Protein AF-A0A432HTH6-F1 (afdb_monomer_lite)

Radius of gyration: 14.53 Å; chains: 1; bounding box: 34×24×44 Å

Structure (mmCIF, N/CA/C/O backbone):
data_AF-A0A432HTH6-F1
#
_entry.id   AF-A0A432HTH6-F1
#
loop_
_atom_site.group_PDB
_atom_site.id
_atom_site.type_symbol
_atom_site.label_atom_id
_atom_site.label_alt_id
_atom_site.label_comp_id
_atom_site.label_asym_id
_atom_site.label_entity_id
_atom_site.label_seq_id
_atom_site.pdbx_PDB_ins_code
_atom_site.Cartn_x
_atom_site.Cartn_y
_atom_site.Cartn_z
_atom_site.occupancy
_atom_site.B_iso_or_equiv
_atom_site.auth_seq_id
_atom_site.auth_comp_id
_atom_site.auth_asym_id
_atom_site.auth_atom_id
_atom_site.pdbx_PDB_model_num
ATOM 1 N N . MET A 1 1 ? -17.160 -7.108 2.026 1.00 62.22 1 MET A N 1
ATOM 2 C CA . MET A 1 1 ? -16.732 -7.902 3.206 1.00 62.22 1 MET A CA 1
ATOM 3 C C . MET A 1 1 ? -16.650 -6.993 4.433 1.00 62.22 1 MET A C 1
ATOM 5 O O . MET A 1 1 ? -16.693 -5.783 4.264 1.00 62.22 1 MET A O 1
ATOM 9 N N . VAL A 1 2 ? -16.545 -7.534 5.656 1.00 72.56 2 VAL A N 1
ATOM 10 C CA . VAL A 1 2 ? -16.495 -6.734 6.908 1.00 72.56 2 VAL A CA 1
ATOM 11 C C . VAL A 1 2 ? -15.362 -5.695 6.892 1.00 72.56 2 VAL A C 1
ATOM 13 O O . VAL A 1 2 ? -15.572 -4.556 7.295 1.00 72.56 2 VAL A O 1
ATOM 16 N N . LEU A 1 3 ? -14.195 -6.055 6.345 1.00 67.88 3 LEU A N 1
ATOM 17 C CA . LEU A 1 3 ? -13.039 -5.159 6.205 1.00 67.88 3 LEU A CA 1
ATOM 18 C C . LEU A 1 3 ? -13.311 -3.953 5.290 1.00 67.88 3 LEU A C 1
ATOM 20 O O . LEU A 1 3 ? -12.881 -2.846 5.603 1.00 67.88 3 LEU A O 1
ATOM 24 N N . ASP A 1 4 ? -14.069 -4.136 4.205 1.00 66.12 4 ASP A N 1
ATOM 25 C CA . ASP A 1 4 ? -14.401 -3.037 3.286 1.00 66.12 4 ASP A CA 1
ATOM 26 C C . ASP A 1 4 ? -15.312 -2.001 3.958 1.00 66.12 4 ASP A C 1
ATOM 28 O O . ASP A 1 4 ? -15.186 -0.802 3.717 1.00 66.12 4 ASP A O 1
ATOM 32 N N . GLU A 1 5 ? -16.218 -2.454 4.832 1.00 72.00 5 GLU A N 1
ATOM 33 C CA . GLU A 1 5 ? -17.122 -1.564 5.565 1.00 72.00 5 GLU A CA 1
ATOM 34 C C . GLU A 1 5 ? -16.383 -0.776 6.655 1.00 72.00 5 GLU A C 1
ATOM 36 O O . GLU A 1 5 ? -16.685 0.400 6.857 1.00 72.00 5 GLU A O 1
ATOM 41 N N . VAL A 1 6 ? -15.376 -1.370 7.307 1.00 68.06 6 VAL A N 1
ATOM 42 C CA . VAL A 1 6 ? -14.477 -0.650 8.230 1.00 68.06 6 VAL A CA 1
ATOM 43 C C . VAL A 1 6 ? -13.680 0.410 7.471 1.00 68.06 6 VAL A C 1
ATOM 45 O O . VAL A 1 6 ? -13.676 1.573 7.872 1.00 68.06 6 VAL A O 1
ATOM 48 N N . ALA A 1 7 ? -13.093 0.046 6.326 1.00 65.00 7 ALA A N 1
ATOM 49 C CA . ALA A 1 7 ? -12.349 0.985 5.492 1.00 65.00 7 ALA A CA 1
ATOM 50 C C . ALA A 1 7 ? -13.214 2.153 4.995 1.00 65.00 7 ALA A C 1
ATOM 52 O O . ALA A 1 7 ? -12.747 3.288 4.930 1.00 65.00 7 ALA A O 1
ATOM 53 N N . ARG A 1 8 ? -14.490 1.898 4.684 1.00 69.25 8 ARG A N 1
ATOM 54 C CA . ARG A 1 8 ? -15.444 2.934 4.276 1.00 69.25 8 ARG A CA 1
ATOM 55 C C . ARG A 1 8 ? -15.850 3.848 5.434 1.00 69.25 8 ARG A C 1
ATOM 57 O O . ARG A 1 8 ? -15.874 5.060 5.253 1.00 69.25 8 ARG A O 1
ATOM 64 N N . ARG A 1 9 ? -16.181 3.287 6.603 1.00 70.75 9 ARG A N 1
ATOM 65 C CA . ARG A 1 9 ? -16.640 4.058 7.775 1.00 70.75 9 ARG A CA 1
ATOM 66 C C . ARG A 1 9 ? -15.552 4.939 8.373 1.00 70.75 9 ARG A C 1
ATOM 68 O O . ARG A 1 9 ? -15.850 6.038 8.820 1.00 70.75 9 ARG A O 1
ATOM 75 N N . GLU A 1 10 ? -14.313 4.469 8.350 1.00 68.00 10 GLU A N 1
ATOM 76 C CA . GLU A 1 10 ? -13.165 5.173 8.932 1.00 68.00 10 GLU A CA 1
ATOM 77 C C . GLU A 1 10 ? -12.399 5.995 7.880 1.00 68.00 10 GLU A C 1
ATOM 79 O O . GLU A 1 10 ? -11.336 6.534 8.165 1.00 68.00 10 GLU A O 1
ATOM 84 N N . SER A 1 11 ? -12.939 6.118 6.657 1.00 69.12 11 SER A N 1
ATOM 85 C CA . SER A 1 11 ? -12.321 6.853 5.542 1.00 69.12 11 SER A CA 1
ATOM 86 C C . SER A 1 11 ? -10.874 6.429 5.265 1.00 69.12 11 SER A C 1
ATOM 88 O O . SER A 1 11 ? -10.019 7.253 4.952 1.00 69.12 11 SER A O 1
ATOM 90 N N . LEU A 1 12 ? -10.598 5.124 5.348 1.00 68.50 12 LEU A N 1
ATOM 91 C CA . LEU A 1 12 ? -9.313 4.553 4.956 1.00 68.50 12 LEU A CA 1
ATOM 92 C C . LEU A 1 12 ? -9.221 4.577 3.423 1.00 68.50 12 LEU A C 1
ATOM 94 O O . LEU A 1 12 ? -9.628 3.654 2.702 1.00 68.50 12 LEU A O 1
ATOM 98 N N . THR A 1 13 ? -8.737 5.707 2.923 1.00 70.50 13 THR A N 1
ATOM 99 C CA . THR A 1 13 ? -8.312 5.909 1.542 1.00 70.50 13 THR A CA 1
ATOM 100 C C . THR A 1 13 ? -6.833 5.595 1.421 1.00 70.50 13 THR A C 1
ATOM 102 O O . THR A 1 13 ? -6.030 6.017 2.250 1.00 70.50 13 THR A O 1
ATOM 105 N N . VAL A 1 14 ? -6.493 4.847 0.378 1.00 79.44 14 VAL A N 1
ATOM 106 C CA . VAL A 1 14 ? -5.109 4.672 -0.053 1.00 79.44 14 VAL A CA 1
ATOM 107 C C . VAL A 1 14 ? -4.765 5.902 -0.882 1.00 79.44 14 VAL A C 1
ATOM 109 O O . VAL A 1 14 ? -5.453 6.171 -1.869 1.00 79.44 14 VAL A O 1
ATOM 112 N N . SER A 1 15 ? -3.783 6.678 -0.438 1.00 83.50 15 SER A N 1
ATOM 113 C CA . SER A 1 15 ? -3.254 7.808 -1.200 1.00 83.50 15 SER A CA 1
ATOM 114 C C . SER A 1 15 ? -2.194 7.339 -2.196 1.00 83.50 15 SER A C 1
ATOM 116 O O . SER A 1 15 ? -1.682 6.221 -2.107 1.00 83.50 15 SER A O 1
ATOM 118 N N . ASP A 1 16 ? -1.824 8.213 -3.129 1.00 81.62 16 ASP A N 1
ATOM 119 C CA . ASP A 1 16 ? -0.704 7.944 -4.035 1.00 81.62 16 ASP A CA 1
ATOM 120 C C . ASP A 1 16 ? 0.617 7.766 -3.265 1.00 81.62 16 ASP A C 1
ATOM 122 O O . ASP A 1 16 ? 1.427 6.918 -3.635 1.00 81.62 16 ASP A O 1
ATOM 126 N N . ASP A 1 17 ? 0.794 8.473 -2.143 1.00 83.69 17 ASP A N 1
ATOM 127 C CA . ASP A 1 17 ? 1.960 8.324 -1.261 1.00 83.69 17 ASP A CA 1
ATOM 128 C C . ASP A 1 17 ? 2.034 6.930 -0.615 1.00 83.69 17 ASP A C 1
ATOM 130 O O . ASP A 1 17 ? 3.120 6.367 -0.471 1.00 83.69 17 ASP A O 1
ATOM 134 N N . ASP A 1 18 ? 0.888 6.343 -0.248 1.00 85.19 18 ASP A N 1
ATOM 135 C CA . ASP A 1 18 ? 0.842 4.972 0.275 1.00 85.19 18 ASP A CA 1
ATOM 136 C C . ASP A 1 18 ? 1.302 3.972 -0.793 1.00 85.19 18 ASP A C 1
ATOM 138 O O . ASP A 1 18 ? 2.055 3.040 -0.514 1.00 85.19 18 ASP A O 1
ATOM 142 N N . VAL A 1 19 ? 0.870 4.187 -2.039 1.00 86.31 19 VAL A N 1
ATOM 143 C CA . VAL A 1 19 ? 1.278 3.361 -3.179 1.00 86.31 19 VAL A CA 1
ATOM 144 C C . VAL A 1 19 ? 2.773 3.528 -3.458 1.00 86.31 19 VAL A C 1
ATOM 146 O O . VAL A 1 19 ? 3.451 2.537 -3.716 1.00 86.31 19 VAL A O 1
ATOM 149 N N . GLU A 1 20 ? 3.312 4.746 -3.373 1.00 88.25 20 GLU A N 1
ATOM 150 C CA . GLU A 1 20 ? 4.746 5.028 -3.532 1.00 88.25 20 GLU A CA 1
ATOM 151 C C . GLU A 1 20 ? 5.612 4.344 -2.464 1.00 88.25 20 GLU A C 1
ATOM 153 O O . GLU A 1 20 ? 6.635 3.732 -2.793 1.00 88.25 20 GLU A O 1
ATOM 158 N N . GLN A 1 21 ? 5.212 4.412 -1.191 1.00 89.94 21 GLN A N 1
ATOM 159 C CA . GLN A 1 21 ? 5.932 3.736 -0.106 1.00 89.94 21 GLN A CA 1
ATOM 160 C C . GLN A 1 21 ? 5.971 2.227 -0.318 1.00 89.94 21 GLN A C 1
ATOM 162 O O . GLN A 1 21 ? 7.010 1.588 -0.145 1.00 89.94 21 GLN A O 1
ATOM 167 N N . GLU A 1 22 ? 4.852 1.656 -0.738 1.00 89.19 22 GLU A N 1
ATOM 168 C CA . GLU A 1 22 ? 4.722 0.217 -0.924 1.00 89.19 22 GLU A CA 1
ATOM 169 C C . GLU A 1 22 ? 5.456 -0.260 -2.168 1.00 89.19 22 GLU A C 1
ATOM 171 O O . GLU A 1 22 ? 6.159 -1.267 -2.119 1.00 89.19 22 GLU A O 1
ATOM 176 N N . LEU A 1 23 ? 5.427 0.521 -3.250 1.00 89.44 23 LEU A N 1
ATOM 177 C CA . LEU A 1 23 ? 6.307 0.321 -4.399 1.00 89.44 23 LEU A CA 1
ATOM 178 C C . LEU A 1 23 ? 7.780 0.344 -3.991 1.00 89.44 23 LEU A C 1
ATOM 180 O O . LEU A 1 23 ? 8.549 -0.484 -4.476 1.00 89.44 23 LEU A O 1
ATOM 184 N N . THR A 1 24 ? 8.171 1.252 -3.095 1.00 91.06 24 THR A N 1
ATOM 185 C CA . THR A 1 24 ? 9.551 1.357 -2.604 1.00 91.06 24 THR A CA 1
ATOM 186 C C . THR A 1 24 ? 9.952 0.117 -1.812 1.00 91.06 24 THR A C 1
ATOM 188 O O . THR A 1 24 ? 10.948 -0.518 -2.151 1.00 91.06 24 THR A O 1
ATOM 191 N N . ARG A 1 25 ? 9.132 -0.313 -0.848 1.00 89.56 25 ARG A N 1
ATOM 192 C CA . ARG A 1 25 ? 9.357 -1.552 -0.078 1.00 89.56 25 ARG A CA 1
ATOM 193 C C . ARG A 1 25 ? 9.430 -2.785 -0.976 1.00 89.56 25 ARG A C 1
ATOM 195 O O . ARG A 1 25 ? 10.277 -3.660 -0.793 1.00 89.56 25 ARG A O 1
ATOM 202 N N . TYR A 1 26 ? 8.547 -2.865 -1.970 1.00 87.56 26 TYR A N 1
ATOM 203 C CA . TYR A 1 26 ? 8.534 -3.975 -2.920 1.00 87.56 26 TYR A CA 1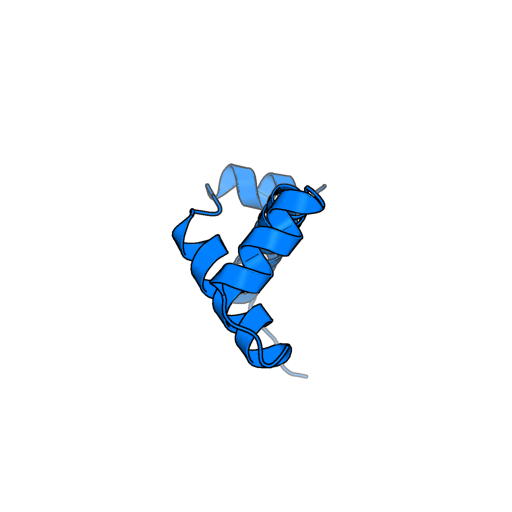
ATOM 204 C C . TYR A 1 26 ? 9.780 -3.972 -3.809 1.00 87.56 26 TYR A C 1
ATOM 206 O O . TYR A 1 26 ? 10.336 -5.029 -4.104 1.00 87.56 26 TYR A O 1
ATOM 214 N N . ALA A 1 27 ? 10.234 -2.787 -4.215 1.00 89.56 27 ALA A N 1
ATOM 215 C CA . ALA A 1 27 ? 11.437 -2.599 -5.007 1.00 89.56 27 ALA A CA 1
ATOM 216 C C . ALA A 1 27 ? 12.704 -2.966 -4.227 1.00 89.56 27 ALA A C 1
ATOM 218 O O . ALA A 1 27 ? 13.528 -3.704 -4.761 1.00 89.56 27 ALA A O 1
ATOM 219 N N . GLU A 1 28 ? 12.809 -2.567 -2.957 1.00 92.56 28 GLU A N 1
ATOM 220 C CA . GLU A 1 28 ? 13.888 -2.984 -2.053 1.00 92.56 28 GLU A CA 1
ATOM 221 C C . GLU A 1 28 ? 13.953 -4.510 -1.932 1.00 92.56 28 GLU A C 1
ATOM 223 O O . GLU A 1 28 ? 15.015 -5.103 -2.110 1.00 92.56 28 GLU A O 1
ATOM 228 N N . ARG A 1 29 ? 12.806 -5.171 -1.725 1.00 90.06 29 ARG A N 1
ATOM 229 C CA . ARG A 1 29 ? 12.740 -6.636 -1.603 1.00 90.06 29 ARG A CA 1
ATOM 230 C C . ARG A 1 29 ? 13.109 -7.376 -2.890 1.00 90.06 29 ARG A C 1
ATOM 232 O O . ARG A 1 29 ? 13.538 -8.525 -2.834 1.00 90.06 29 ARG A O 1
ATOM 239 N N . LEU A 1 30 ? 12.882 -6.754 -4.044 1.00 87.38 30 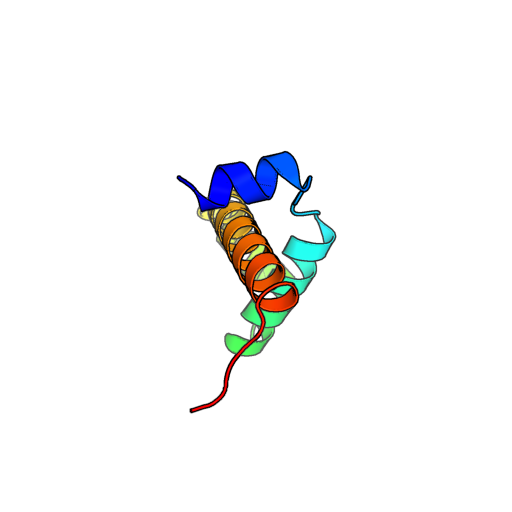LEU A N 1
ATOM 240 C CA . LEU A 1 30 ? 13.195 -7.313 -5.360 1.00 87.38 30 LEU A C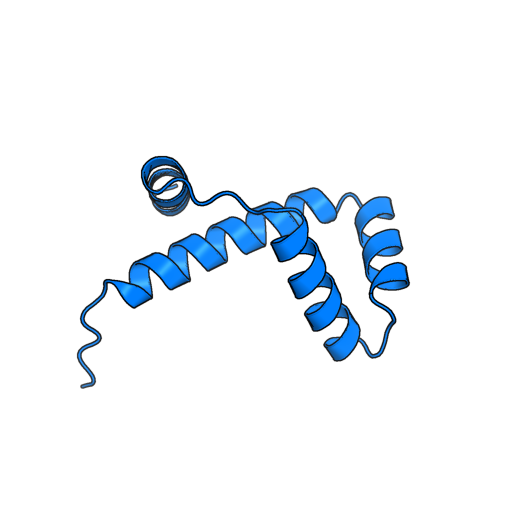A 1
ATOM 241 C C . LEU A 1 30 ? 14.562 -6.862 -5.895 1.00 87.38 30 LEU A C 1
ATOM 243 O O . LEU A 1 30 ? 14.891 -7.232 -7.022 1.00 87.38 30 LEU A O 1
ATOM 247 N N . GLU A 1 31 ? 15.317 -6.059 -5.135 1.00 92.19 31 GLU A N 1
ATOM 248 C CA . GLU A 1 31 ? 16.567 -5.411 -5.564 1.00 92.19 31 GLU A CA 1
ATOM 249 C C . GLU A 1 31 ? 16.413 -4.647 -6.893 1.00 92.19 31 GLU A C 1
ATOM 251 O O . GLU A 1 31 ? 17.272 -4.659 -7.777 1.00 92.19 31 GLU A O 1
ATOM 256 N N . ARG A 1 32 ? 15.264 -3.989 -7.064 1.00 91.19 32 ARG A N 1
ATOM 257 C CA . ARG A 1 32 ? 14.915 -3.197 -8.249 1.00 91.19 32 ARG A CA 1
ATOM 258 C C . ARG A 1 32 ? 14.685 -1.746 -7.867 1.00 91.19 32 ARG A C 1
ATOM 260 O O . ARG A 1 32 ? 14.545 -1.402 -6.701 1.00 91.19 32 ARG A O 1
ATOM 267 N N . THR A 1 33 ? 14.613 -0.877 -8.870 1.00 90.81 33 THR A N 1
ATOM 268 C CA . THR A 1 33 ? 14.201 0.510 -8.643 1.00 90.81 33 THR A CA 1
ATOM 269 C C . THR A 1 33 ? 12.672 0.607 -8.556 1.00 90.81 33 THR A C 1
ATOM 271 O O . THR A 1 33 ? 11.973 -0.097 -9.298 1.00 90.81 33 THR A O 1
ATOM 274 N N . PRO A 1 34 ? 12.122 1.504 -7.715 1.00 88.44 34 PRO A N 1
ATOM 275 C CA . PRO A 1 34 ? 10.674 1.717 -7.609 1.00 88.44 34 PRO A CA 1
ATOM 276 C C . PRO A 1 34 ? 10.019 2.038 -8.956 1.00 88.44 34 PRO A C 1
ATOM 278 O O . PRO A 1 34 ? 8.940 1.537 -9.262 1.00 88.44 34 PRO A O 1
ATOM 281 N N . ALA A 1 35 ? 10.714 2.789 -9.817 1.00 88.75 35 ALA A N 1
ATOM 282 C CA . ALA A 1 35 ? 10.250 3.116 -11.163 1.00 88.75 35 ALA A CA 1
ATOM 283 C C . ALA A 1 35 ? 10.063 1.874 -12.055 1.00 88.75 35 ALA A C 1
ATOM 285 O O . ALA A 1 35 ? 9.065 1.775 -12.767 1.00 88.75 35 ALA A O 1
ATOM 286 N N . MET A 1 36 ? 10.983 0.901 -12.001 1.00 89.75 36 MET A N 1
ATOM 287 C CA . MET A 1 36 ? 10.846 -0.348 -12.760 1.00 89.75 36 MET A CA 1
ATOM 288 C C . MET A 1 36 ? 9.687 -1.203 -12.248 1.00 89.75 36 MET A C 1
ATOM 290 O O . MET A 1 36 ? 8.966 -1.801 -13.045 1.00 89.75 36 MET A O 1
ATOM 294 N N . VAL A 1 37 ? 9.502 -1.262 -10.928 1.00 90.12 37 VAL A N 1
ATOM 295 C CA . VAL A 1 37 ? 8.391 -2.002 -10.315 1.00 90.12 37 VAL A CA 1
ATOM 296 C C . VAL A 1 37 ? 7.053 -1.349 -10.660 1.00 90.12 37 VAL A C 1
ATOM 298 O O . VAL A 1 37 ? 6.126 -2.057 -11.052 1.00 90.12 37 VAL A O 1
ATOM 301 N N . ARG A 1 38 ? 6.968 -0.012 -10.610 1.00 88.62 38 ARG A N 1
ATOM 302 C CA . ARG A 1 38 ? 5.777 0.743 -11.023 1.00 88.62 38 ARG A CA 1
ATOM 303 C C . ARG A 1 38 ? 5.428 0.465 -12.479 1.00 88.62 38 ARG A C 1
ATOM 305 O O . ARG A 1 38 ? 4.309 0.054 -12.753 1.00 88.62 38 ARG A O 1
ATOM 312 N N . ALA A 1 39 ? 6.389 0.611 -13.391 1.00 90.19 39 ALA A N 1
ATOM 313 C CA . ALA A 1 39 ? 6.163 0.381 -14.816 1.00 90.19 39 ALA A CA 1
ATOM 314 C C . ALA A 1 39 ? 5.686 -1.053 -15.105 1.00 90.19 39 ALA A C 1
ATOM 316 O O . ALA A 1 39 ? 4.816 -1.266 -15.948 1.00 90.19 39 ALA A O 1
ATOM 317 N N . GLN A 1 40 ? 6.223 -2.043 -14.385 1.00 88.88 40 GLN A N 1
ATOM 318 C CA . GLN A 1 40 ? 5.784 -3.431 -14.509 1.00 88.88 40 GLN A CA 1
ATOM 319 C C . GLN A 1 40 ? 4.350 -3.624 -13.995 1.00 88.88 40 GLN A C 1
ATOM 321 O O . GLN A 1 40 ? 3.531 -4.234 -14.676 1.00 88.88 40 GLN A O 1
ATOM 326 N N . LEU A 1 41 ? 4.021 -3.071 -12.825 1.00 87.44 41 LEU A N 1
ATOM 327 C CA . LEU A 1 41 ? 2.675 -3.158 -12.260 1.00 87.44 41 LEU A CA 1
ATOM 328 C C . LEU A 1 41 ? 1.643 -2.389 -13.086 1.00 87.44 41 LEU A C 1
ATOM 330 O O . LEU A 1 41 ? 0.517 -2.853 -13.214 1.00 87.44 41 LEU A O 1
ATOM 334 N N . GLU A 1 42 ? 1.998 -1.247 -13.666 1.00 88.31 42 GLU A N 1
ATOM 335 C CA . GLU A 1 42 ? 1.130 -0.517 -14.596 1.00 88.31 42 GLU A CA 1
ATOM 336 C C . GLU A 1 42 ? 0.857 -1.345 -15.852 1.00 88.31 42 GLU A C 1
ATOM 338 O O . GLU A 1 42 ? -0.299 -1.496 -16.248 1.00 88.31 42 GLU A O 1
ATOM 343 N N . LYS A 1 43 ? 1.902 -1.952 -16.430 1.00 89.00 43 LYS A N 1
ATOM 344 C CA . LYS A 1 43 ? 1.781 -2.831 -17.599 1.00 89.00 43 LYS A CA 1
ATOM 345 C C . LYS A 1 43 ? 0.881 -4.039 -17.334 1.00 89.00 43 LYS A C 1
ATOM 347 O O . LYS A 1 43 ? 0.108 -4.424 -18.207 1.00 89.00 43 LYS A O 1
ATOM 352 N N . ASP A 1 44 ? 0.961 -4.605 -16.135 1.00 87.69 44 ASP A N 1
ATOM 353 C CA . ASP A 1 44 ? 0.180 -5.778 -15.738 1.00 87.69 44 ASP A CA 1
ATOM 354 C C . ASP A 1 44 ? -1.207 -5.410 -15.165 1.00 87.69 44 ASP A C 1
ATOM 356 O O . ASP A 1 44 ? -1.957 -6.292 -14.742 1.00 87.69 44 ASP A O 1
ATOM 360 N N . GLY A 1 45 ? -1.559 -4.116 -15.101 1.00 85.44 45 GLY A N 1
ATOM 361 C CA . GLY A 1 45 ? -2.787 -3.638 -14.449 1.00 85.44 45 GLY A CA 1
ATOM 362 C C . GLY A 1 45 ? -2.826 -3.899 -12.933 1.00 85.44 45 GLY A C 1
ATOM 363 O O . GLY A 1 45 ? -3.884 -3.868 -12.305 1.00 85.44 45 GLY A O 1
ATOM 364 N N . GLY A 1 46 ? -1.671 -4.175 -12.329 1.00 86.62 46 GLY A N 1
ATOM 365 C CA . GLY A 1 46 ? -1.490 -4.549 -10.932 1.00 86.62 46 GLY A CA 1
ATOM 366 C C . GLY A 1 46 ? -1.592 -3.393 -9.937 1.00 86.62 46 GLY A C 1
ATOM 367 O O . GLY A 1 46 ? -1.755 -3.662 -8.751 1.00 86.62 46 GLY A O 1
ATOM 368 N N . ILE A 1 47 ? -1.559 -2.130 -10.380 1.00 85.44 47 ILE A N 1
ATOM 369 C CA . ILE A 1 47 ? -1.677 -0.959 -9.487 1.00 85.44 47 ILE A CA 1
ATOM 370 C C . ILE A 1 47 ? -3.017 -0.951 -8.740 1.00 85.44 47 ILE A C 1
ATOM 372 O O . ILE A 1 47 ? -3.048 -0.731 -7.531 1.00 85.44 47 ILE A O 1
ATOM 376 N N . ALA A 1 48 ? -4.119 -1.272 -9.424 1.00 84.38 48 ALA A N 1
ATOM 377 C CA . ALA A 1 48 ? -5.431 -1.367 -8.783 1.00 84.38 48 ALA A CA 1
ATOM 378 C C . ALA A 1 48 ? -5.453 -2.468 -7.708 1.00 84.38 48 ALA A C 1
ATOM 380 O O . ALA A 1 48 ? -5.932 -2.256 -6.595 1.00 84.38 48 ALA A O 1
ATOM 381 N N . ARG A 1 49 ? -4.855 -3.628 -8.009 1.00 84.88 49 ARG A N 1
ATOM 382 C CA . ARG A 1 49 ? -4.741 -4.747 -7.063 1.00 84.88 49 ARG A CA 1
ATOM 383 C C . ARG A 1 49 ? -3.841 -4.404 -5.872 1.00 84.88 49 ARG A C 1
ATOM 385 O O . ARG A 1 49 ? -4.151 -4.819 -4.757 1.00 84.88 49 ARG A O 1
ATOM 392 N N . LEU A 1 50 ? -2.755 -3.662 -6.099 1.00 86.44 50 LEU A N 1
ATOM 393 C CA . LEU A 1 50 ? -1.882 -3.161 -5.039 1.00 86.44 50 LEU A CA 1
ATOM 394 C C . LEU A 1 50 ? -2.679 -2.245 -4.108 1.00 86.44 50 LEU A C 1
ATOM 396 O O . LEU A 1 50 ? -2.748 -2.518 -2.916 1.00 86.44 50 LEU A O 1
ATOM 400 N N . SER A 1 51 ? -3.379 -1.250 -4.657 1.00 85.12 51 SER A N 1
ATOM 401 C CA . SER A 1 51 ? -4.216 -0.328 -3.880 1.00 85.12 51 SER A CA 1
ATOM 402 C C . SER A 1 51 ? -5.286 -1.057 -3.052 1.00 85.12 51 SER A C 1
ATOM 404 O O . SER A 1 51 ? -5.447 -0.793 -1.861 1.00 85.12 51 SER A O 1
ATOM 406 N N . GLU A 1 52 ? -5.970 -2.054 -3.621 1.00 84.62 52 GLU A N 1
ATOM 407 C CA . GLU A 1 52 ? -6.911 -2.882 -2.855 1.00 84.62 52 GLU A CA 1
ATOM 408 C C . GLU A 1 52 ? -6.241 -3.677 -1.725 1.00 84.62 52 GLU A C 1
ATOM 410 O O . GLU A 1 52 ? -6.831 -3.853 -0.656 1.00 84.62 52 GLU A O 1
ATOM 415 N N . GLY A 1 53 ? -5.029 -4.188 -1.960 1.00 85.62 53 GLY A N 1
ATOM 416 C CA . GLY A 1 53 ? -4.217 -4.861 -0.946 1.00 85.62 53 GLY A CA 1
ATOM 417 C C . GLY A 1 53 ? -3.904 -3.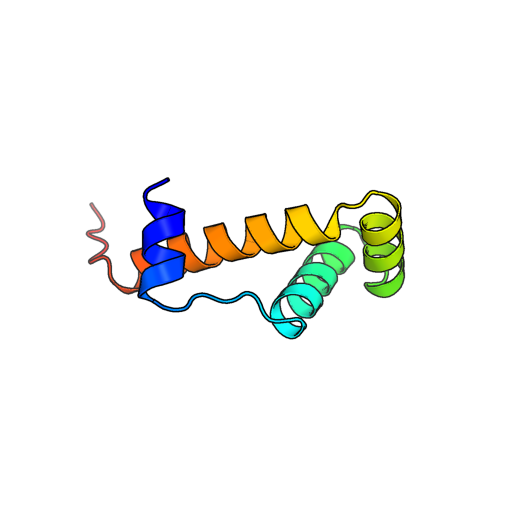934 0.222 1.00 85.62 53 GLY A C 1
ATOM 418 O O . GLY A 1 53 ? -4.240 -4.262 1.359 1.00 85.62 53 GLY A O 1
ATOM 419 N N . LEU A 1 54 ? -3.387 -2.744 -0.081 1.00 87.44 54 LEU A N 1
ATOM 420 C CA . LEU A 1 54 ? -3.043 -1.726 0.912 1.00 87.44 54 LEU A CA 1
ATOM 421 C C . LEU A 1 54 ? -4.247 -1.272 1.719 1.00 87.44 54 LEU A C 1
ATOM 423 O O . LEU A 1 54 ? -4.159 -1.082 2.929 1.00 87.44 54 LEU A O 1
ATOM 427 N N . ARG A 1 55 ? -5.412 -1.156 1.080 1.00 82.88 55 ARG A N 1
ATOM 428 C CA . ARG A 1 55 ? -6.643 -0.810 1.789 1.00 82.88 55 ARG A CA 1
ATOM 429 C C . ARG A 1 55 ? -7.023 -1.861 2.829 1.00 82.88 55 ARG A C 1
ATOM 431 O O . ARG A 1 55 ? -7.448 -1.509 3.928 1.00 82.88 55 ARG A O 1
ATOM 438 N N . ARG A 1 56 ? -6.886 -3.145 2.484 1.00 81.62 56 ARG A N 1
ATOM 439 C CA . ARG A 1 56 ? -7.146 -4.250 3.417 1.00 81.62 56 ARG A CA 1
ATOM 440 C C . ARG A 1 56 ? -6.135 -4.262 4.554 1.00 81.62 56 ARG A C 1
ATOM 442 O O . ARG A 1 56 ? -6.540 -4.442 5.696 1.00 81.62 56 ARG A O 1
ATOM 449 N N . GLU A 1 57 ? -4.863 -4.038 4.252 1.00 84.38 57 GLU A N 1
ATOM 450 C CA . GLU A 1 57 ? -3.794 -3.981 5.250 1.00 84.38 57 GLU A CA 1
ATOM 451 C C . GLU A 1 57 ? -4.014 -2.828 6.234 1.00 84.38 57 GLU A C 1
ATOM 453 O O . GLU A 1 57 ? -4.077 -3.060 7.436 1.00 84.38 57 GLU A O 1
ATOM 458 N N . LYS A 1 58 ? -4.324 -1.621 5.739 1.00 82.31 58 LYS A N 1
ATOM 459 C CA . LYS A 1 58 ? -4.710 -0.481 6.586 1.00 82.31 58 LYS A CA 1
ATOM 460 C C . LYS A 1 58 ? -5.917 -0.775 7.469 1.00 82.31 58 LYS A C 1
ATOM 462 O O . LYS A 1 58 ? -5.954 -0.342 8.617 1.00 82.31 58 LYS A O 1
ATOM 467 N N . ALA A 1 59 ? -6.916 -1.492 6.954 1.00 80.44 59 ALA A N 1
ATOM 468 C CA . ALA A 1 59 ? -8.068 -1.895 7.756 1.00 80.44 59 ALA A CA 1
ATOM 469 C C . ALA A 1 59 ? -7.671 -2.881 8.868 1.00 80.44 59 ALA A C 1
ATOM 471 O O . ALA A 1 59 ? -8.192 -2.781 9.977 1.00 80.44 59 ALA A O 1
ATOM 472 N N . ILE A 1 60 ? -6.741 -3.801 8.600 1.00 81.88 60 ILE A N 1
ATOM 473 C CA . ILE A 1 60 ? -6.201 -4.731 9.601 1.00 81.88 60 ILE A CA 1
ATOM 474 C C . ILE A 1 60 ? -5.384 -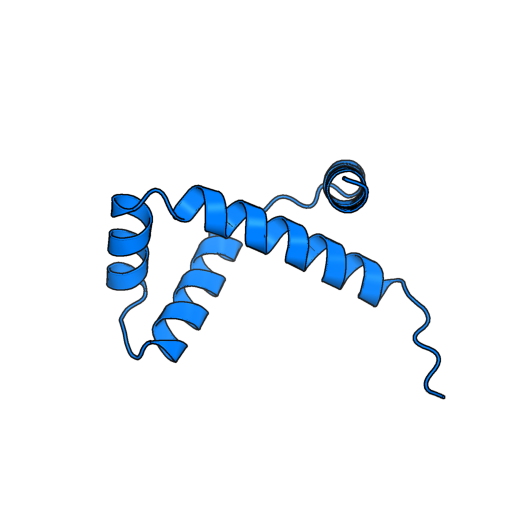3.976 10.652 1.00 81.88 60 ILE A C 1
ATOM 476 O O . ILE A 1 60 ? -5.663 -4.130 11.839 1.00 81.88 60 ILE A O 1
ATOM 480 N N . ASP A 1 61 ? -4.450 -3.121 10.240 1.00 82.19 61 ASP A N 1
ATOM 481 C CA . ASP A 1 61 ? -3.625 -2.313 11.146 1.00 82.19 61 ASP A CA 1
ATOM 482 C C . ASP A 1 61 ? -4.483 -1.419 12.038 1.00 82.19 61 ASP A C 1
ATOM 484 O O . ASP A 1 61 ? -4.265 -1.319 13.246 1.00 82.19 61 ASP A O 1
ATOM 488 N N . PHE A 1 62 ? -5.522 -0.816 11.463 1.00 79.69 62 PHE A N 1
ATOM 489 C CA . PHE A 1 62 ? -6.484 -0.029 12.213 1.00 79.69 62 PHE A CA 1
ATOM 490 C C . PHE A 1 62 ? -7.211 -0.866 13.272 1.00 79.69 62 PHE A C 1
ATOM 492 O O . PHE A 1 62 ? -7.302 -0.455 14.432 1.00 79.69 62 PHE A O 1
ATOM 499 N N . LEU A 1 63 ? -7.702 -2.051 12.903 1.00 80.38 63 LEU A N 1
ATOM 500 C CA . LEU A 1 63 ? -8.363 -2.955 13.844 1.00 80.38 63 LEU A CA 1
ATOM 501 C C . LEU A 1 63 ? -7.407 -3.416 14.950 1.00 80.38 63 LEU A C 1
ATOM 503 O O . LEU A 1 63 ? -7.801 -3.422 16.114 1.00 80.38 63 LEU A O 1
ATOM 507 N N . LEU A 1 64 ? -6.155 -3.734 14.613 1.00 80.94 64 LEU A N 1
ATOM 508 C CA . LEU A 1 64 ? -5.117 -4.099 15.579 1.00 80.94 64 LEU A CA 1
ATOM 509 C C . LEU A 1 64 ? -4.779 -2.941 16.524 1.00 80.94 64 LEU A C 1
ATOM 511 O O . LEU A 1 64 ? -4.645 -3.167 17.722 1.00 80.94 64 LEU A O 1
ATOM 515 N N . SER A 1 65 ? -4.719 -1.703 16.026 1.00 78.69 65 SER A N 1
ATOM 516 C CA . SER A 1 65 ? -4.433 -0.516 16.847 1.00 78.69 65 SER A CA 1
ATOM 517 C C . SER A 1 65 ? -5.503 -0.235 17.910 1.00 78.69 65 SER 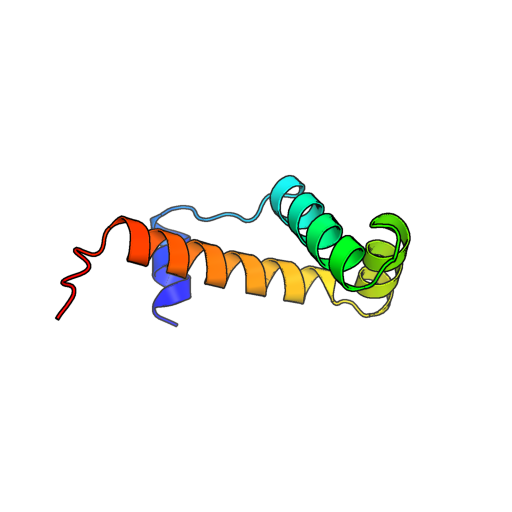A C 1
ATOM 519 O O . SER A 1 65 ? -5.210 0.360 18.946 1.00 78.69 65 SER A O 1
ATOM 521 N N . ARG A 1 66 ? -6.749 -0.664 17.661 1.00 74.06 66 ARG A N 1
ATOM 522 C CA . ARG A 1 66 ? -7.880 -0.524 18.591 1.00 74.06 66 ARG A CA 1
ATOM 523 C C . ARG A 1 66 ? -8.162 -1.794 19.393 1.00 74.06 66 ARG A C 1
ATOM 525 O O . ARG A 1 66 ? -8.958 -1.748 20.331 1.00 74.06 66 ARG A O 1
ATOM 532 N N . ALA A 1 67 ? -7.547 -2.918 19.039 1.00 74.75 67 ALA A N 1
ATOM 533 C CA . ALA A 1 67 ? -7.714 -4.167 19.759 1.00 74.75 67 ALA A CA 1
ATOM 534 C C . ALA A 1 67 ? -6.853 -4.165 21.027 1.00 74.75 67 ALA A C 1
ATOM 536 O O . ALA A 1 67 ? -5.654 -3.896 20.993 1.00 74.75 67 ALA A O 1
ATOM 537 N N . THR A 1 68 ? -7.449 -4.524 22.164 1.00 68.62 68 THR A N 1
ATOM 538 C CA . THR A 1 68 ? -6.667 -4.908 23.341 1.00 68.62 68 THR A CA 1
ATOM 539 C C . THR A 1 68 ? -6.057 -6.279 23.067 1.00 68.62 68 THR A C 1
ATOM 541 O O . THR A 1 68 ? -6.735 -7.300 23.170 1.00 68.62 68 THR A O 1
ATOM 544 N N . ILE A 1 69 ? -4.786 -6.304 22.665 1.00 67.94 69 ILE A N 1
ATOM 545 C CA . ILE A 1 69 ? -4.036 -7.547 22.481 1.00 67.94 69 ILE A CA 1
ATOM 546 C C . ILE A 1 69 ? -3.749 -8.119 23.871 1.00 67.94 69 ILE A C 1
ATOM 548 O O . ILE A 1 69 ? -2.920 -7.590 24.609 1.00 67.94 69 ILE A O 1
ATOM 552 N N . VAL A 1 70 ? -4.458 -9.185 24.242 1.00 63.09 70 VAL A N 1
ATOM 553 C CA . VAL A 1 70 ? -4.169 -9.942 25.463 1.00 63.09 70 VAL A CA 1
ATOM 554 C C . VAL A 1 70 ? -3.140 -11.008 25.098 1.00 63.09 70 VAL A C 1
ATOM 556 O O . VAL A 1 70 ? -3.467 -11.991 24.435 1.00 63.09 70 VAL A O 1
ATOM 559 N N . THR A 1 71 ? -1.882 -10.788 25.471 1.00 62.41 71 THR A N 1
ATOM 560 C CA . THR A 1 71 ? -0.844 -11.823 25.419 1.00 62.41 71 THR A CA 1
ATOM 561 C C . THR A 1 71 ? -1.182 -12.911 26.437 1.00 62.41 71 THR A C 1
ATOM 563 O O . THR A 1 71 ? -1.404 -12.601 27.608 1.00 62.41 71 THR A O 1
ATOM 566 N N . ALA A 1 72 ? -1.279 -14.155 25.963 1.00 55.22 72 ALA A N 1
ATOM 567 C CA . ALA A 1 72 ? -1.500 -15.343 26.789 1.00 55.22 72 ALA A CA 1
ATOM 568 C C . ALA A 1 72 ? -0.270 -15.693 27.636 1.00 55.22 72 ALA A C 1
ATOM 570 O O . ALA A 1 72 ? 0.861 -15.423 27.165 1.00 55.22 72 ALA A O 1
#

Secondary structure (DSSP, 8-state):
-HHHHHHHHTT-PPPHHHHHHHHHHHHHHTTS-HHHHHHHHHHTTHHHHHHHHHHHHHHHHHHHHHS-----

Sequence (72 aa):
MVLDEVARRESLTVSDDDVEQELTRYAERLERTPAMVRAQLEKDGGIARLSEGLRREKAIDFLLSRATIVTA

Foldseek 3Di:
DVLVVLCVVVVVACDVVNLQVVLCVVCVVVVHDSVVSVVVCVVVVNSVVSRVVSSSVVSVVVVVVPDPDDDD

pLDDT: mean 81.15, std 9.14, range [55.22, 92.56]